Protein AF-A0A372IQG2-F1 (afdb_monomer)

Radius of gyrati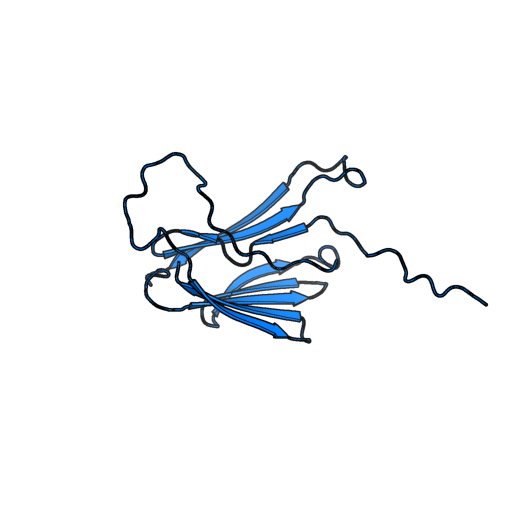on: 17.09 Å; Cα contacts (8 Å, |Δi|>4): 249; chains: 1; bounding box: 58×36×39 Å

Organism: NCBI:txid2303751

Nearest PDB structures (foldseek):
  1ajk-assembly1_A  TM=8.171E-01  e=4.434E-02  Paenibacillus macerans
  1ajk-assembly2_B  TM=8.116E-01  e=8.746E-02  Paenibacillus macerans
  8ep4-assembly3_C  TM=6.345E-01  e=3.742E-02  Phocaeicola plebeius DSM 17135
  3axd-assembly2_B  TM=8.005E-01  e=1.540E-01  Fibrobacter succinogenes subsp. succinogenes S85
  8ew1-assembly3_C  TM=6.092E-01  e=6.974E-02  Phocaeicola plebeius DSM 17135

Secondary structure (DSSP, 8-state):
----PPPPPP---EEEES---BTTTEEEEEEEE---SSSTTSPPEEEEEEEE-SS-TTSS-EEEEEEE-SSEEEEEETTEEEEEEE-TTSS-S-----------S------GGGS--EEEEEEEETTTEEEEEEE-

Sequence (136 aa):
MDEHRDPAPIEDYFEIDVSEVRYSSYDHIGLQEYPSNAHSSVKHTGMGWGATFIDNLSAGFHDYGMLWTPTELIFEIDGEPVAAAVTNNTVIAPANVMFSSALIYPGVLEHSEGHDMVVESLRALLSNKVWIRRIG

Foldseek 3Di:
DDPPDDPDFDDLQKDWCLWDDDFFFKTKTKIWHPADPVRPVDHIDMDIDIDGDPDGLQPAKKKWKWQDDLQKIWTDINPHTDDMDGCNNNPPTDDDDDDDDDDPDPDDDPDPSRPDKDWPDWDQDPSRMIMTIIHD

InterPro domains:
  IPR000757 Beta-glucanase-like, N-terminal domain [PF00722] (15-108)
  IPR013320 Concanavalin A-like lectin/glucanase domain superfamily [SSF49899] (15-89)

pLDDT: mean 86.05, std 12.53, range [43.19, 97.44]

Mean predicted aligned error: 6.91 Å

Structure (mmCIF, N/CA/C/O backbone):
data_AF-A0A372IQG2-F1
#
_entry.id   AF-A0A372IQG2-F1
#
loop_
_atom_site.group_PDB
_atom_site.id
_atom_site.type_symbol
_atom_site.label_atom_id
_atom_site.label_alt_id
_atom_site.label_comp_id
_atom_site.label_asym_id
_atom_site.label_entity_id
_atom_site.label_seq_id
_atom_site.pdbx_PDB_ins_code
_atom_site.Cartn_x
_atom_site.Cartn_y
_atom_site.Cartn_z
_atom_site.occupancy
_atom_site.B_iso_or_equiv
_atom_site.auth_seq_id
_atom_site.auth_comp_id
_atom_site.auth_asym_id
_atom_site.auth_atom_id
_atom_site.pdbx_PDB_model_num
ATOM 1 N N . MET A 1 1 ? -41.369 -9.818 16.051 1.00 43.19 1 MET A N 1
ATOM 2 C CA . MET A 1 1 ? -40.391 -9.810 14.950 1.00 43.19 1 MET A CA 1
ATOM 3 C C . MET A 1 1 ? -39.279 -8.915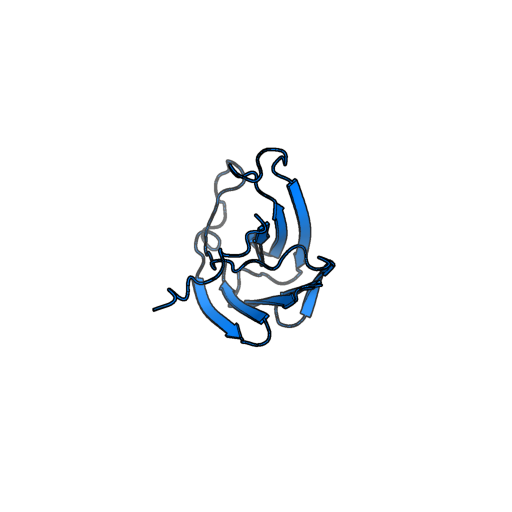 15.431 1.00 43.19 1 MET A C 1
ATOM 5 O O . MET A 1 1 ? -39.527 -7.733 15.614 1.00 43.19 1 MET A O 1
ATOM 9 N N . ASP A 1 2 ? -38.162 -9.517 15.814 1.00 47.88 2 ASP A N 1
ATOM 10 C CA . ASP A 1 2 ? -36.978 -8.795 16.270 1.00 47.88 2 ASP A CA 1
ATOM 11 C C . ASP A 1 2 ? -36.233 -8.366 15.001 1.00 47.88 2 ASP A C 1
ATOM 13 O O . ASP A 1 2 ? -35.892 -9.221 14.180 1.00 47.88 2 ASP A O 1
ATOM 17 N N . GLU A 1 3 ? -36.104 -7.060 14.759 1.00 53.62 3 GLU A N 1
ATOM 18 C CA . GLU A 1 3 ? -35.278 -6.559 13.660 1.00 53.62 3 GLU A CA 1
ATOM 19 C C . GLU A 1 3 ? -33.834 -6.941 13.981 1.00 53.62 3 GLU A C 1
ATOM 21 O O . GLU A 1 3 ? -33.227 -6.378 14.892 1.00 53.62 3 GLU A O 1
ATOM 26 N N . HIS A 1 4 ? -33.287 -7.906 13.242 1.00 55.84 4 HIS A N 1
ATOM 27 C CA . HIS A 1 4 ? -31.858 -8.180 13.234 1.00 55.84 4 HIS A CA 1
ATOM 28 C C . HIS A 1 4 ? -31.170 -6.959 12.612 1.00 55.84 4 HIS A C 1
ATOM 30 O O . HIS A 1 4 ? -30.985 -6.878 11.401 1.00 55.84 4 HIS A O 1
ATOM 36 N N . ARG A 1 5 ? -30.920 -5.936 13.433 1.00 56.09 5 ARG A N 1
ATOM 37 C CA . ARG A 1 5 ? -30.050 -4.827 13.066 1.00 56.09 5 ARG A CA 1
ATOM 38 C C . ARG A 1 5 ? -28.637 -5.352 13.171 1.00 56.09 5 ARG A C 1
ATOM 40 O O . ARG A 1 5 ? -28.206 -5.726 14.263 1.00 56.09 5 ARG A O 1
ATOM 47 N N . ASP A 1 6 ? -27.950 -5.382 12.039 1.00 59.97 6 ASP A N 1
ATOM 48 C CA . ASP A 1 6 ? -26.512 -5.588 12.033 1.00 59.97 6 ASP A CA 1
ATOM 49 C C . ASP A 1 6 ? -25.877 -4.580 13.006 1.00 59.97 6 ASP A C 1
ATOM 51 O O . ASP A 1 6 ? -26.316 -3.420 13.068 1.00 59.97 6 ASP A O 1
ATOM 55 N N . PRO A 1 7 ? -24.900 -5.006 13.826 1.00 61.34 7 PRO A N 1
ATOM 56 C CA . PRO A 1 7 ? -24.174 -4.077 14.673 1.00 61.34 7 PRO A CA 1
ATOM 57 C C . PRO A 1 7 ? -23.578 -2.967 13.805 1.00 61.34 7 PRO A C 1
ATOM 59 O O . PRO A 1 7 ? -23.207 -3.196 12.651 1.00 61.34 7 PRO A O 1
ATOM 62 N N . ALA A 1 8 ? -23.501 -1.758 14.365 1.00 61.12 8 ALA A N 1
ATOM 63 C CA . ALA A 1 8 ? -22.843 -0.648 13.690 1.00 61.12 8 ALA A CA 1
ATOM 64 C C . ALA A 1 8 ? -21.437 -1.088 13.231 1.00 61.12 8 ALA A C 1
ATOM 66 O O . ALA A 1 8 ? -20.763 -1.797 13.990 1.00 61.12 8 ALA A O 1
ATOM 67 N N . PRO A 1 9 ? -21.002 -0.708 12.015 1.00 65.31 9 PRO A N 1
ATOM 68 C CA . PRO A 1 9 ? -19.669 -1.036 11.533 1.00 65.31 9 PRO A CA 1
ATOM 69 C C . PRO A 1 9 ? -18.610 -0.598 12.546 1.00 65.31 9 PRO A C 1
ATOM 71 O O . PRO A 1 9 ? -18.715 0.474 13.141 1.00 65.31 9 PRO A O 1
ATOM 74 N N . ILE A 1 10 ? -17.598 -1.438 12.750 1.00 75.75 10 ILE A N 1
ATOM 75 C CA . ILE A 1 10 ? -16.392 -1.031 13.472 1.00 75.75 10 ILE A CA 1
ATOM 76 C C . ILE A 1 10 ? -15.690 0.009 12.591 1.00 75.75 10 ILE A C 1
ATOM 78 O O . ILE A 1 10 ? -15.464 -0.264 11.415 1.00 75.75 10 ILE A O 1
ATOM 82 N N . GLU A 1 11 ? -15.371 1.176 13.147 1.00 83.81 11 GLU A N 1
ATOM 83 C CA . GLU A 1 11 ? -14.595 2.237 12.492 1.00 83.81 11 GLU A CA 1
ATOM 84 C C . GLU A 1 11 ? -13.277 2.427 13.252 1.00 83.81 11 GLU A C 1
ATOM 86 O O . GLU A 1 11 ? -13.288 2.501 14.483 1.00 83.81 11 GLU A O 1
ATOM 91 N N . ASP A 1 12 ? -12.155 2.505 12.533 1.00 88.25 12 ASP A N 1
ATOM 92 C CA . ASP A 1 12 ? -10.819 2.721 13.109 1.00 88.25 12 ASP A CA 1
ATOM 93 C C . ASP A 1 12 ? -10.081 3.951 12.542 1.00 88.25 12 ASP A C 1
ATOM 95 O O . ASP A 1 12 ? -9.064 4.354 13.093 1.00 88.25 12 ASP A O 1
ATOM 99 N N . TYR A 1 13 ? -10.636 4.601 11.511 1.00 91.44 13 TYR A N 1
ATOM 100 C CA . TYR A 1 13 ? -10.132 5.839 10.892 1.00 91.44 13 TYR A CA 1
ATOM 101 C C . TYR A 1 13 ? -8.720 5.746 10.296 1.00 91.4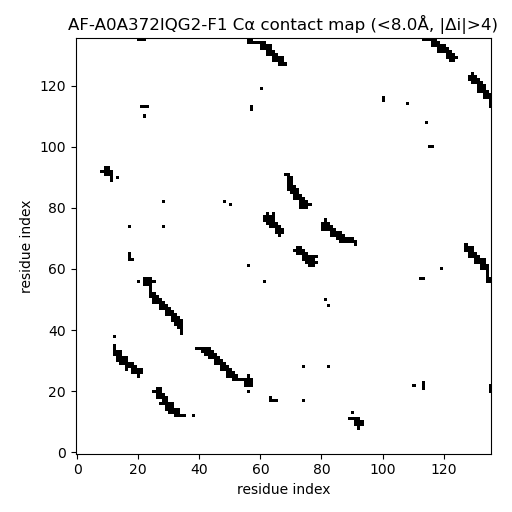4 13 TYR A C 1
ATOM 103 O O . TYR A 1 13 ? -8.068 6.781 10.110 1.00 91.44 13 TYR A O 1
ATOM 111 N N . PHE A 1 14 ? -8.266 4.535 9.962 1.00 93.88 14 PHE A N 1
ATOM 112 C 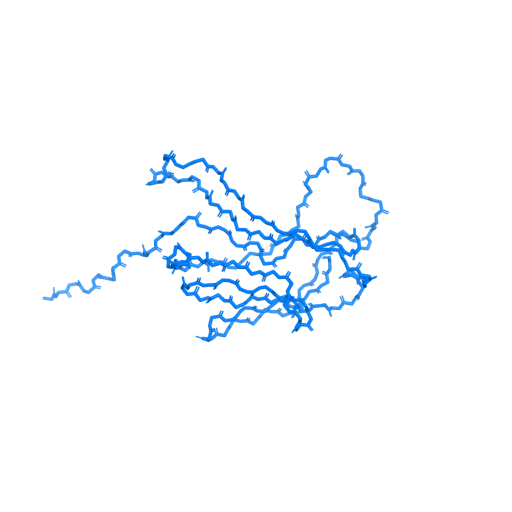CA . PHE A 1 14 ? -6.978 4.332 9.309 1.00 93.88 14 PHE A CA 1
ATOM 113 C C . PHE A 1 14 ? -7.081 4.291 7.781 1.00 93.88 14 PHE A C 1
ATOM 115 O O . PHE A 1 14 ? -8.021 3.746 7.204 1.00 93.88 14 PHE A O 1
ATOM 122 N N . GLU A 1 15 ? -6.051 4.821 7.131 1.00 94.94 15 GLU A N 1
ATOM 123 C CA . GLU A 1 15 ? -5.705 4.571 5.735 1.00 94.94 15 GLU A CA 1
ATOM 124 C C . GLU A 1 15 ? -4.394 3.784 5.700 1.00 94.94 15 GLU A C 1
ATOM 126 O O . GLU A 1 15 ? -3.450 4.090 6.434 1.00 94.94 15 GLU A O 1
ATOM 131 N N . ILE A 1 16 ? -4.362 2.733 4.880 1.00 96.56 16 ILE A N 1
ATOM 132 C CA . ILE A 1 16 ? -3.184 1.892 4.694 1.00 96.56 16 ILE A CA 1
ATOM 133 C C . ILE A 1 16 ? -2.670 2.098 3.273 1.00 96.56 16 ILE A C 1
ATOM 135 O O . ILE A 1 16 ? -3.282 1.632 2.307 1.00 96.56 16 ILE A O 1
ATOM 139 N N . ASP A 1 17 ? -1.511 2.731 3.164 1.00 96.00 17 ASP A N 1
ATOM 140 C CA . ASP A 1 17 ? -0.806 2.920 1.907 1.00 96.00 17 ASP A CA 1
ATOM 141 C C . ASP A 1 17 ? 0.031 1.665 1.641 1.00 96.00 17 ASP A C 1
ATOM 143 O O . ASP A 1 17 ? 1.169 1.543 2.099 1.00 96.00 17 ASP A O 1
ATOM 147 N N . VAL A 1 18 ? -0.550 0.688 0.932 1.00 96.56 18 VAL A N 1
ATOM 148 C CA . VAL A 1 18 ? 0.160 -0.555 0.557 1.00 96.56 18 VAL A CA 1
ATOM 149 C C . VAL A 1 18 ? 1.403 -0.240 -0.276 1.00 96.56 18 VAL A C 1
ATOM 151 O O . VAL A 1 18 ? 2.403 -0.942 -0.164 1.00 96.56 18 VAL A O 1
ATOM 154 N N . SER A 1 19 ? 1.315 0.785 -1.127 1.00 94.88 19 SER A N 1
ATOM 155 C CA . SER A 1 19 ? 2.389 1.232 -2.006 1.00 94.88 19 SER A CA 1
ATOM 156 C C . SER A 1 19 ? 2.067 2.608 -2.604 1.00 94.88 19 SER A C 1
ATOM 158 O O . SER A 1 19 ? 0.989 2.811 -3.165 1.00 94.88 19 SER A O 1
ATOM 160 N N . GLU A 1 20 ? 3.040 3.511 -2.563 1.00 93.25 20 GLU A N 1
ATOM 161 C CA . GLU A 1 20 ? 3.074 4.834 -3.190 1.00 93.25 20 GLU A CA 1
ATOM 162 C C . GLU A 1 20 ? 4.371 4.977 -4.009 1.00 93.25 20 GLU A C 1
ATOM 164 O O . GLU A 1 20 ? 5.268 5.775 -3.705 1.00 93.25 20 GLU A O 1
ATOM 169 N N . VAL A 1 21 ? 4.485 4.159 -5.058 1.00 92.19 21 VAL A N 1
ATOM 170 C CA . VAL A 1 21 ? 5.653 4.162 -5.952 1.00 92.19 21 VAL A CA 1
ATOM 171 C C . VAL A 1 21 ? 5.865 5.520 -6.607 1.00 92.19 21 VAL A C 1
ATOM 173 O O . VAL A 1 21 ? 4.941 6.189 -7.074 1.00 92.19 21 VAL A O 1
ATOM 176 N N . ARG A 1 22 ? 7.136 5.903 -6.662 1.00 88.81 22 ARG A N 1
ATOM 177 C CA . ARG A 1 22 ? 7.646 7.059 -7.380 1.00 88.81 22 ARG A CA 1
ATOM 178 C C . ARG A 1 22 ? 8.681 6.577 -8.376 1.00 88.81 22 ARG A C 1
ATOM 180 O O . ARG A 1 22 ? 9.594 5.822 -8.024 1.00 88.81 22 ARG A O 1
ATOM 187 N N . TYR A 1 23 ? 8.562 7.087 -9.597 1.00 87.19 23 TYR A N 1
ATOM 188 C CA . TYR A 1 23 ? 9.494 6.771 -10.663 1.00 87.19 23 TYR A CA 1
ATOM 189 C C . TYR A 1 23 ? 10.955 6.990 -10.210 1.00 87.19 23 TYR A C 1
ATOM 191 O O . TYR A 1 23 ? 11.286 8.024 -9.628 1.00 87.19 23 TYR A O 1
ATOM 199 N N . SER A 1 24 ? 11.887 6.078 -10.477 1.00 89.69 24 SER A N 1
ATOM 200 C CA . SER A 1 24 ? 11.693 4.748 -11.087 1.00 89.69 24 SER A CA 1
ATOM 201 C C . SER A 1 24 ? 11.713 3.610 -10.073 1.00 89.69 24 SER A C 1
ATOM 203 O O . SER A 1 24 ? 11.321 2.504 -10.410 1.00 89.69 24 SER A O 1
ATOM 205 N N . SER A 1 25 ? 12.218 3.828 -8.860 1.00 93.12 25 SER A N 1
ATOM 206 C CA . SER A 1 25 ? 12.608 2.722 -7.977 1.00 93.12 25 SER A CA 1
ATOM 207 C C . SER A 1 25 ? 12.351 2.974 -6.498 1.00 93.12 25 SER A C 1
ATOM 209 O O . SER A 1 25 ? 12.902 2.280 -5.645 1.00 93.12 25 SER A O 1
ATOM 211 N N . TYR A 1 26 ? 11.554 3.984 -6.164 1.00 93.31 26 TYR A N 1
ATOM 212 C CA . TYR A 1 26 ? 11.223 4.282 -4.779 1.00 93.31 26 TYR A CA 1
ATOM 213 C C . TYR A 1 26 ? 9.778 3.906 -4.498 1.00 93.31 26 TYR A C 1
ATOM 215 O O . TYR A 1 26 ? 8.898 4.280 -5.263 1.00 93.31 26 TYR A O 1
ATOM 223 N N . ASP A 1 27 ? 9.540 3.235 -3.380 1.00 94.81 27 ASP A N 1
ATOM 224 C CA . ASP A 1 27 ? 8.205 3.034 -2.835 1.00 94.81 27 ASP A CA 1
ATOM 225 C C . ASP A 1 27 ? 8.094 3.669 -1.446 1.00 94.81 27 ASP A C 1
ATOM 227 O O . ASP A 1 27 ? 9.048 3.658 -0.656 1.00 94.81 27 ASP A O 1
ATOM 231 N N . HIS A 1 28 ? 6.926 4.235 -1.160 1.00 95.38 28 HIS A N 1
ATOM 232 C CA . HIS A 1 28 ? 6.546 4.681 0.171 1.00 95.38 28 HIS A CA 1
ATOM 233 C C . HIS A 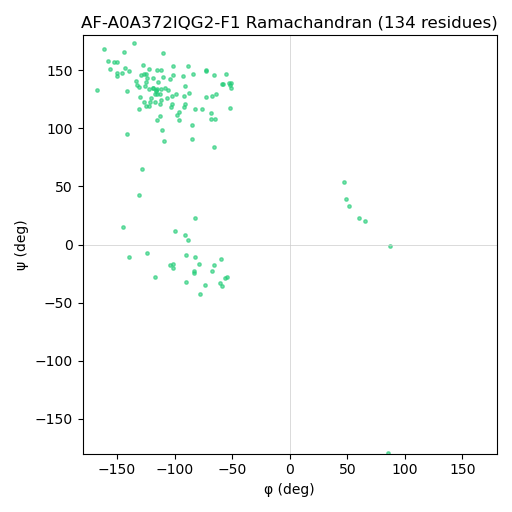1 28 ? 5.362 3.849 0.657 1.00 95.38 28 HIS A C 1
ATOM 235 O O . HIS A 1 28 ? 4.376 3.667 -0.047 1.00 95.38 28 HIS A O 1
ATOM 241 N N . ILE A 1 29 ? 5.497 3.320 1.867 1.00 96.56 29 ILE A N 1
ATOM 242 C CA . ILE A 1 29 ? 4.502 2.474 2.523 1.00 96.56 29 ILE A CA 1
ATOM 243 C C . ILE A 1 29 ? 4.076 3.194 3.788 1.00 96.56 29 ILE A C 1
ATOM 245 O O . ILE A 1 29 ? 4.933 3.674 4.535 1.00 96.56 29 ILE A O 1
ATOM 249 N N . GLY A 1 30 ? 2.777 3.250 4.047 1.00 95.31 30 GLY A N 1
ATOM 250 C CA . GLY A 1 30 ? 2.213 4.147 5.046 1.00 95.31 30 GLY A CA 1
ATOM 251 C C . GLY A 1 30 ? 1.052 3.552 5.830 1.00 95.31 30 GLY A C 1
ATOM 252 O O . GLY A 1 30 ? 0.310 2.688 5.367 1.00 95.31 30 GLY A O 1
ATOM 253 N N . LEU A 1 31 ? 0.907 4.043 7.055 1.00 96.25 31 LEU A N 1
ATOM 254 C CA . LEU A 1 31 ? -0.287 3.913 7.873 1.00 96.25 31 LEU A CA 1
ATOM 255 C C . LEU A 1 31 ? -0.628 5.307 8.397 1.00 96.25 31 LEU A C 1
ATOM 257 O O . LEU A 1 31 ? 0.155 5.901 9.146 1.00 96.25 31 LEU A O 1
ATOM 261 N N . GLN A 1 32 ? -1.784 5.817 7.994 1.00 94.75 32 GLN A N 1
ATOM 262 C CA . GLN A 1 32 ? -2.270 7.151 8.328 1.00 94.75 32 GLN A CA 1
ATOM 263 C C . GLN A 1 32 ? -3.518 7.031 9.197 1.00 94.75 32 GLN A C 1
ATOM 265 O O . GLN A 1 32 ? -4.380 6.201 8.939 1.00 94.75 32 GLN A O 1
ATOM 270 N N . GLU A 1 33 ? -3.646 7.885 10.199 1.00 93.25 33 GLU A N 1
ATOM 271 C CA . GLU A 1 33 ? -4.833 8.018 11.037 1.00 93.25 33 GLU A CA 1
ATOM 272 C C . GLU A 1 33 ? -5.460 9.385 10.769 1.00 93.25 33 GLU A C 1
ATOM 274 O O . GLU A 1 33 ? -4.811 10.421 10.953 1.00 93.25 33 GLU A O 1
ATOM 279 N N . TYR A 1 34 ? -6.716 9.406 10.325 1.00 91.56 34 TYR A N 1
ATOM 280 C CA . TYR A 1 34 ? -7.403 10.639 9.953 1.00 91.56 34 TYR A CA 1
ATOM 281 C C . TYR A 1 34 ? -8.375 11.126 11.042 1.00 91.56 34 TYR A C 1
ATOM 283 O O . TYR A 1 34 ? -9.037 10.330 11.714 1.00 91.56 34 TYR A O 1
ATOM 291 N N . PRO A 1 35 ? -8.527 12.454 11.215 1.00 88.88 35 PRO A N 1
ATOM 292 C CA . PRO A 1 35 ? -9.610 13.002 12.021 1.00 88.88 35 PRO A CA 1
ATOM 293 C C . PRO A 1 35 ? -10.969 12.707 11.379 1.00 88.88 35 PRO A C 1
ATOM 295 O O . PRO A 1 35 ? -11.132 12.790 10.162 1.00 88.88 35 PRO A O 1
ATOM 298 N N . SER A 1 36 ? -11.985 12.481 12.208 1.00 82.31 36 SER A N 1
ATOM 299 C CA . SER A 1 36 ? -13.385 12.395 11.774 1.00 82.31 36 SER A CA 1
ATOM 300 C C . SER A 1 36 ? -14.298 13.192 12.709 1.00 82.31 36 SER A C 1
ATOM 302 O O . SER A 1 36 ? -13.864 13.663 13.760 1.00 82.31 36 SER A O 1
ATOM 304 N N . ASN A 1 37 ? -15.584 13.334 12.374 1.00 79.62 37 ASN A N 1
ATOM 305 C CA . ASN A 1 37 ? -16.549 13.989 13.271 1.00 79.62 37 ASN A CA 1
ATOM 306 C C . ASN A 1 37 ? -16.695 13.259 14.618 1.00 79.62 37 ASN A C 1
ATOM 308 O O . ASN A 1 37 ? -16.924 13.901 15.639 1.00 79.62 37 ASN A O 1
ATOM 312 N N . ALA A 1 38 ? -16.559 11.931 14.619 1.00 77.62 38 ALA A N 1
ATOM 313 C CA . ALA A 1 38 ? -16.570 11.101 15.823 1.00 77.62 38 ALA A CA 1
ATOM 314 C C . ALA A 1 38 ? -15.161 10.904 16.423 1.00 77.62 38 ALA A C 1
ATOM 316 O O . ALA A 1 38 ? -15.030 10.417 17.543 1.00 77.62 38 ALA A O 1
ATOM 317 N N . HIS A 1 39 ? -14.120 11.335 15.705 1.00 76.50 39 HIS A N 1
ATOM 318 C CA . HIS A 1 39 ? -12.707 11.167 16.035 1.00 76.50 39 HIS A CA 1
ATOM 319 C C . HIS A 1 39 ? -11.936 12.495 15.912 1.00 76.50 39 HIS A C 1
ATOM 321 O O . HIS A 1 39 ? -10.843 12.578 15.355 1.00 76.50 39 HIS A O 1
ATOM 327 N N . SER A 1 40 ? -12.538 13.586 16.394 1.00 79.50 40 SER A N 1
ATOM 328 C CA . SER A 1 40 ? -12.060 14.953 16.137 1.00 79.50 40 SER A CA 1
ATOM 329 C C . SER A 1 40 ? -10.920 15.402 17.056 1.00 79.50 40 SER A C 1
ATOM 331 O O . SER A 1 40 ? -10.345 16.470 16.858 1.00 79.50 40 SER A O 1
ATOM 333 N N . SER A 1 41 ? -10.631 14.636 18.112 1.00 81.31 41 SER A N 1
ATOM 334 C CA . SER A 1 41 ? -9.532 14.910 19.046 1.00 81.31 41 SER A CA 1
ATOM 335 C C . SER A 1 41 ? -8.167 14.493 18.504 1.00 81.31 41 SER A C 1
ATOM 337 O O . SER A 1 41 ? -7.147 14.939 19.031 1.00 81.31 41 SER A O 1
ATOM 339 N N . VAL A 1 42 ? -8.144 13.649 17.472 1.00 80.00 42 VAL A N 1
ATOM 340 C CA . VAL A 1 42 ? -6.922 13.200 16.809 1.00 80.00 42 VAL A CA 1
ATOM 341 C C . VAL A 1 42 ? -6.601 14.149 15.662 1.00 80.00 42 VAL A C 1
ATOM 343 O O . VAL A 1 42 ? -7.481 14.600 14.937 1.00 80.00 42 VAL A O 1
ATOM 346 N N . LYS A 1 43 ? -5.328 14.524 15.540 1.00 87.62 43 LYS A N 1
ATOM 347 C CA . LYS A 1 43 ? -4.819 15.218 14.351 1.00 87.62 43 LYS A CA 1
ATOM 348 C C . LYS A 1 43 ? -4.388 14.160 13.353 1.00 87.62 43 LYS A C 1
ATOM 350 O O . LYS A 1 43 ? -3.978 13.097 13.790 1.00 87.62 43 LYS A O 1
ATOM 355 N N . HIS A 1 44 ? -4.400 14.481 12.060 1.00 92.88 44 HIS A N 1
ATOM 356 C CA . HIS A 1 44 ? -3.809 13.585 11.067 1.00 92.88 44 HIS A CA 1
ATOM 357 C C . HIS A 1 44 ? -2.375 13.232 11.481 1.00 92.88 44 HIS A C 1
ATOM 359 O O . HIS A 1 44 ? -1.524 14.116 11.631 1.00 92.88 44 HIS A O 1
ATOM 365 N N . THR A 1 45 ? -2.156 11.947 11.732 1.00 91.50 45 THR A N 1
ATOM 366 C CA . THR A 1 45 ? -0.880 11.353 12.122 1.00 91.50 45 THR A CA 1
ATOM 367 C C . THR A 1 45 ? -0.561 10.213 11.179 1.00 91.50 45 THR A C 1
ATOM 369 O O . THR A 1 45 ? -1.458 9.528 10.705 1.00 91.50 45 THR A O 1
ATOM 372 N N . GLY A 1 46 ? 0.722 10.012 10.900 1.00 92.62 46 GLY A N 1
ATOM 373 C CA . GLY A 1 46 ? 1.162 8.977 9.980 1.00 92.62 46 GLY A CA 1
ATOM 374 C C . GLY A 1 46 ? 2.485 8.377 10.411 1.00 92.62 46 GLY A C 1
ATOM 375 O O . GLY A 1 46 ? 3.339 9.060 10.983 1.00 92.62 46 GLY A O 1
ATOM 376 N N . MET A 1 47 ? 2.649 7.096 10.113 1.00 94.06 47 MET A N 1
ATOM 377 C CA . MET A 1 47 ? 3.933 6.413 10.125 1.00 94.06 47 MET A CA 1
ATOM 378 C C . MET A 1 47 ? 4.162 5.774 8.761 1.00 94.06 47 MET A C 1
ATOM 380 O O . MET A 1 47 ? 3.214 5.338 8.115 1.00 94.06 47 MET A O 1
ATOM 384 N N . GLY A 1 48 ? 5.415 5.708 8.322 1.00 94.94 48 GLY A N 1
ATOM 385 C CA . GLY A 1 48 ? 5.725 5.114 7.033 1.00 94.94 48 GLY A CA 1
ATOM 386 C C . GLY A 1 48 ? 7.181 4.718 6.882 1.00 94.94 48 GLY A C 1
ATOM 387 O O . GLY A 1 48 ? 8.042 5.084 7.690 1.00 94.94 48 GLY A O 1
ATOM 388 N N . TRP A 1 49 ? 7.434 3.960 5.824 1.00 96.81 49 TRP A N 1
ATOM 389 C CA . TRP A 1 49 ? 8.740 3.468 5.420 1.00 96.81 49 TRP A CA 1
ATOM 390 C C . TRP A 1 49 ? 8.998 3.874 3.977 1.00 96.81 49 TRP A C 1
ATOM 392 O O . TRP A 1 49 ? 8.133 3.745 3.117 1.00 96.81 49 TRP A O 1
ATOM 402 N N . GLY A 1 50 ? 10.212 4.350 3.714 1.00 95.44 50 GLY A N 1
ATOM 403 C CA . GLY A 1 50 ? 10.713 4.512 2.357 1.00 95.44 50 GLY A CA 1
ATOM 404 C C . GLY A 1 50 ? 11.601 3.334 1.986 1.00 95.44 50 GLY A C 1
ATOM 405 O O . GLY A 1 50 ? 12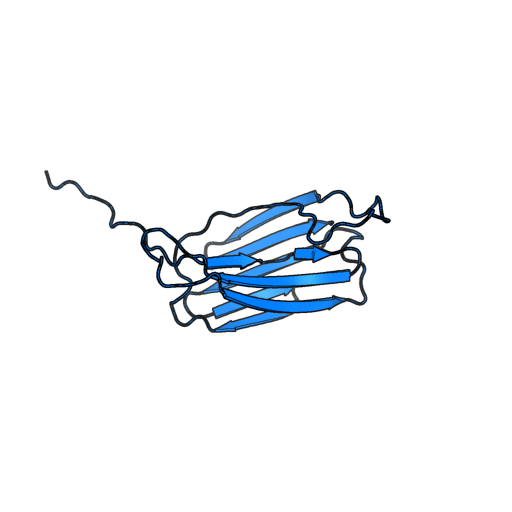.536 3.028 2.729 1.00 95.44 50 GLY A O 1
ATOM 406 N N . ALA A 1 51 ? 11.347 2.723 0.834 1.00 93.88 51 ALA A N 1
ATOM 407 C CA . ALA A 1 51 ? 12.166 1.656 0.280 1.00 93.88 51 ALA A CA 1
ATOM 408 C C . ALA A 1 51 ? 12.679 2.065 -1.107 1.00 93.88 51 ALA A C 1
ATOM 410 O O . ALA A 1 51 ? 11.902 2.395 -1.998 1.00 93.88 51 ALA A O 1
ATOM 411 N N . THR A 1 52 ? 14.000 2.063 -1.287 1.00 95.31 52 THR A N 1
ATOM 412 C CA . THR A 1 52 ? 14.635 2.301 -2.590 1.00 95.31 52 THR A CA 1
ATOM 413 C C . THR A 1 52 ? 15.185 0.990 -3.126 1.00 95.31 52 THR A C 1
ATOM 415 O O . THR A 1 52 ? 15.988 0.334 -2.461 1.00 95.31 52 THR A O 1
ATOM 418 N N . PHE A 1 53 ? 14.791 0.647 -4.345 1.00 93.06 53 PHE A N 1
ATOM 419 C CA . PHE A 1 53 ? 15.173 -0.575 -5.034 1.00 93.06 53 PHE A CA 1
ATOM 420 C C . PHE A 1 53 ? 16.270 -0.301 -6.062 1.00 93.06 53 PHE A C 1
ATOM 422 O O . PHE A 1 53 ? 16.425 0.813 -6.572 1.00 93.06 53 PHE A O 1
ATOM 429 N N . ILE A 1 54 ? 17.059 -1.337 -6.343 1.00 93.12 54 ILE A N 1
ATOM 430 C CA . ILE A 1 54 ? 17.995 -1.335 -7.475 1.00 93.12 54 ILE A CA 1
ATOM 431 C C . ILE A 1 54 ? 17.212 -1.495 -8.784 1.00 93.12 54 ILE A C 1
ATOM 433 O O . ILE A 1 54 ? 17.581 -0.902 -9.797 1.00 93.12 54 ILE A O 1
ATOM 437 N N . ASP A 1 55 ? 16.132 -2.274 -8.746 1.00 91.50 55 ASP A N 1
ATOM 438 C CA . ASP A 1 55 ? 15.258 -2.506 -9.886 1.00 91.50 55 ASP A CA 1
ATOM 439 C C . ASP A 1 55 ? 14.400 -1.277 -10.204 1.00 91.50 55 ASP A C 1
ATOM 441 O O . ASP A 1 55 ? 14.045 -0.483 -9.331 1.00 91.50 55 ASP A O 1
ATOM 445 N N . ASN A 1 56 ? 14.064 -1.131 -11.485 1.00 91.62 56 ASN A N 1
ATOM 446 C CA . ASN A 1 56 ? 13.138 -0.114 -11.964 1.00 91.62 56 ASN A CA 1
ATOM 447 C C . ASN A 1 56 ? 11.705 -0.641 -11.817 1.00 91.62 56 ASN A C 1
ATOM 449 O O . ASN A 1 56 ? 11.258 -1.427 -12.645 1.00 91.62 56 ASN A O 1
ATOM 453 N N . LEU A 1 57 ? 10.999 -0.171 -10.792 1.00 91.69 57 LEU A N 1
ATOM 454 C CA . LEU A 1 57 ? 9.601 -0.494 -10.494 1.00 91.69 57 LEU A CA 1
ATOM 455 C C . LEU A 1 57 ? 8.614 0.020 -11.555 1.00 91.69 57 LEU A C 1
ATOM 457 O O . LEU A 1 57 ? 7.482 -0.452 -11.638 1.00 91.69 57 LEU A O 1
ATOM 461 N N . SER A 1 58 ? 9.036 0.965 -12.397 1.00 89.75 58 SER A N 1
ATOM 462 C CA . SER A 1 58 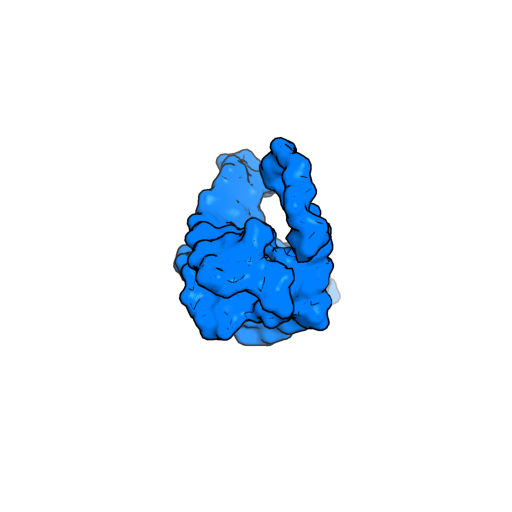? 8.267 1.411 -13.562 1.00 89.75 58 SER A CA 1
ATOM 463 C C . SER A 1 58 ? 8.564 0.571 -14.818 1.00 89.75 58 SER A C 1
ATOM 465 O O . SER A 1 58 ? 8.059 0.883 -15.896 1.00 89.75 58 SER A O 1
ATOM 467 N N . ALA A 1 59 ? 9.381 -0.489 -14.724 1.00 89.94 59 ALA A N 1
ATOM 468 C CA . ALA A 1 59 ? 9.702 -1.386 -15.833 1.00 89.94 59 ALA A CA 1
ATOM 469 C C . ALA A 1 59 ? 9.100 -2.786 -15.634 1.00 89.94 59 ALA A C 1
ATOM 471 O O . ALA A 1 59 ? 9.692 -3.666 -15.020 1.00 89.94 59 ALA A O 1
ATOM 472 N N . GLY A 1 60 ? 7.960 -3.030 -16.280 1.00 90.88 60 GLY A N 1
ATOM 473 C CA . GLY A 1 60 ? 7.235 -4.295 -16.152 1.00 90.88 60 GLY A CA 1
ATOM 474 C C . GLY A 1 60 ? 6.293 -4.307 -14.948 1.00 90.88 60 GLY A C 1
ATOM 475 O O . GLY A 1 60 ? 6.131 -3.311 -14.254 1.00 90.88 60 GLY A O 1
ATOM 476 N N . PHE A 1 61 ? 5.599 -5.429 -14.755 1.00 94.81 61 PHE A N 1
ATOM 477 C CA . PHE A 1 61 ? 4.635 -5.579 -13.666 1.00 94.81 61 PHE A CA 1
ATOM 478 C C . PHE A 1 61 ? 5.293 -6.175 -12.424 1.00 94.81 61 PHE A C 1
ATOM 480 O O . PHE A 1 61 ? 5.847 -7.278 -12.500 1.00 94.81 61 PHE A O 1
ATOM 487 N N . HIS A 1 62 ? 5.105 -5.497 -11.296 1.00 95.56 62 HIS A N 1
ATOM 488 C CA . HIS A 1 62 ? 5.535 -5.916 -9.964 1.00 95.56 62 HIS A CA 1
ATOM 489 C C . HIS A 1 62 ? 4.324 -6.248 -9.085 1.00 95.56 62 HIS A C 1
ATOM 491 O O . HIS A 1 62 ? 3.232 -5.693 -9.272 1.00 95.56 62 HIS A O 1
ATOM 497 N N . ASP A 1 63 ? 4.506 -7.178 -8.149 1.00 96.31 63 ASP A N 1
ATOM 498 C CA . ASP A 1 63 ? 3.485 -7.571 -7.175 1.00 96.31 63 ASP A CA 1
ATOM 499 C C . ASP A 1 63 ? 3.696 -6.816 -5.856 1.00 96.31 63 ASP A C 1
ATOM 501 O O . ASP A 1 63 ? 4.658 -7.065 -5.142 1.00 96.31 63 ASP A O 1
ATOM 505 N N . TYR A 1 64 ? 2.760 -5.942 -5.498 1.00 97.00 64 TYR A N 1
ATOM 506 C CA . TYR A 1 64 ? 2.721 -5.234 -4.219 1.00 97.00 64 TYR A CA 1
ATOM 507 C C . TYR A 1 64 ? 1.693 -5.912 -3.327 1.00 97.00 64 TYR A C 1
ATOM 509 O O . TYR A 1 64 ? 0.521 -6.042 -3.698 1.00 97.00 64 TYR A O 1
ATOM 517 N N . GLY A 1 65 ? 2.126 -6.390 -2.171 1.00 96.00 65 GLY A N 1
ATOM 518 C CA . GLY A 1 65 ? 1.318 -7.214 -1.292 1.00 96.00 65 GLY A CA 1
ATOM 519 C C . GLY A 1 65 ? 1.266 -6.690 0.130 1.00 96.00 65 GLY A C 1
ATOM 520 O O . GLY A 1 65 ? 2.173 -6.019 0.618 1.00 96.00 65 GLY A O 1
ATOM 521 N N . MET A 1 66 ? 0.186 -7.051 0.811 1.00 96.12 66 MET A N 1
ATOM 522 C CA . MET A 1 66 ? 0.053 -6.871 2.243 1.00 96.12 66 MET A CA 1
ATOM 523 C C . MET A 1 66 ? -0.661 -8.071 2.863 1.00 96.12 66 MET A C 1
ATOM 525 O O . MET A 1 66 ? -1.732 -8.490 2.411 1.00 96.12 66 MET A O 1
ATOM 529 N N . LEU A 1 67 ? -0.093 -8.590 3.946 1.00 95.81 67 LEU A N 1
ATOM 530 C CA . LEU A 1 67 ? -0.813 -9.380 4.933 1.00 95.81 67 LEU A CA 1
ATOM 531 C C . LEU A 1 67 ? -1.337 -8.439 6.019 1.00 95.81 67 LEU A C 1
ATOM 533 O O . LEU A 1 67 ? -0.551 -7.779 6.695 1.00 95.81 67 LEU A O 1
ATOM 537 N N . TRP A 1 68 ? -2.654 -8.422 6.205 1.00 95.50 68 TRP A N 1
ATOM 538 C CA . TRP A 1 68 ? -3.325 -7.621 7.222 1.00 95.50 68 TRP A CA 1
ATOM 539 C C . TRP A 1 68 ? -4.007 -8.521 8.242 1.00 95.50 68 TRP A C 1
ATOM 541 O O . TRP A 1 68 ? -5.030 -9.141 7.994 1.00 95.50 68 TRP A O 1
ATOM 551 N N . THR A 1 69 ? -3.456 -8.607 9.439 1.00 94.00 69 THR A N 1
ATOM 552 C CA . THR A 1 69 ? -4.103 -9.296 10.558 1.00 94.00 69 THR A CA 1
ATOM 553 C C . THR A 1 69 ? -4.556 -8.274 11.594 1.00 94.00 69 THR A C 1
ATOM 555 O O . THR A 1 69 ? -4.062 -7.145 11.587 1.00 94.00 69 THR A O 1
ATOM 558 N N . PRO A 1 70 ? -5.438 -8.647 12.539 1.00 91.69 70 PRO A N 1
ATOM 559 C CA . PRO A 1 70 ? -5.783 -7.746 13.632 1.00 91.69 70 PRO A CA 1
ATOM 560 C C . PRO A 1 70 ? -4.562 -7.236 14.407 1.00 91.69 70 PRO A C 1
ATOM 562 O O . PRO A 1 70 ? -4.607 -6.148 14.963 1.00 91.69 70 PRO A O 1
ATOM 565 N N . THR A 1 71 ? -3.465 -7.995 14.459 1.00 95.75 71 THR A N 1
ATOM 566 C CA . THR A 1 71 ? -2.288 -7.650 15.265 1.00 95.75 71 THR A CA 1
ATOM 567 C C . THR A 1 71 ? -1.136 -7.058 14.471 1.00 95.75 71 THR A C 1
ATOM 569 O O . THR A 1 71 ? -0.272 -6.432 15.081 1.00 95.75 71 THR A O 1
ATOM 572 N N . GLU A 1 72 ? -1.085 -7.274 13.157 1.00 95.88 72 GLU A N 1
ATOM 573 C CA . GLU A 1 72 ? 0.095 -6.999 12.336 1.00 95.88 72 GLU A CA 1
ATOM 574 C C . GLU A 1 72 ? -0.270 -6.627 10.897 1.00 95.88 72 GLU A C 1
ATOM 576 O O . GLU A 1 72 ? -1.177 -7.215 10.304 1.00 95.88 72 GLU A O 1
ATOM 581 N N . LEU A 1 73 ? 0.517 -5.718 10.326 1.00 96.69 73 LEU A N 1
ATOM 582 C CA . LEU A 1 73 ? 0.609 -5.456 8.893 1.00 96.69 73 LEU A CA 1
ATOM 583 C C . LEU A 1 73 ? 1.998 -5.888 8.423 1.00 96.69 73 LEU A C 1
ATOM 585 O O . LEU A 1 73 ? 2.995 -5.491 9.026 1.00 96.69 73 LEU A O 1
ATOM 589 N N . ILE A 1 74 ? 2.074 -6.682 7.358 1.00 96.81 74 ILE A N 1
ATOM 590 C CA . ILE A 1 74 ? 3.335 -7.056 6.707 1.00 96.81 74 ILE A CA 1
ATOM 591 C C . ILE A 1 74 ? 3.206 -6.719 5.233 1.00 96.81 74 ILE A C 1
ATOM 593 O O . ILE A 1 74 ? 2.296 -7.217 4.574 1.00 96.81 74 ILE A O 1
ATOM 597 N N . PHE A 1 75 ? 4.115 -5.894 4.735 1.00 97.44 75 PHE A N 1
ATOM 598 C CA . PHE A 1 75 ? 4.137 -5.418 3.360 1.00 97.44 75 PHE A CA 1
ATOM 599 C C . PHE A 1 75 ? 5.220 -6.145 2.584 1.00 97.44 75 PHE A C 1
ATOM 601 O O . PHE A 1 75 ? 6.305 -6.399 3.114 1.00 97.44 75 PHE A O 1
ATOM 608 N N . GLU A 1 76 ? 4.935 -6.452 1.330 1.00 96.06 76 GLU A N 1
ATOM 609 C CA . GLU A 1 76 ? 5.840 -7.174 0.451 1.00 96.06 76 GLU A CA 1
ATOM 610 C C . GLU A 1 76 ? 5.832 -6.607 -0.964 1.00 96.06 76 GLU A C 1
ATOM 612 O O . GLU A 1 76 ? 4.821 -6.084 -1.434 1.00 96.06 76 GLU A O 1
ATOM 617 N N . ILE A 1 77 ? 6.974 -6.724 -1.636 1.00 95.94 77 ILE A N 1
ATOM 618 C CA . ILE A 1 77 ? 7.139 -6.391 -3.050 1.00 95.94 77 ILE A CA 1
ATOM 619 C C . ILE A 1 77 ? 7.823 -7.583 -3.715 1.00 95.94 77 ILE A C 1
ATOM 621 O O . ILE A 1 77 ? 8.834 -8.078 -3.222 1.00 95.94 77 ILE A O 1
ATOM 625 N N . ASP A 1 78 ? 7.221 -8.090 -4.788 1.00 94.94 78 ASP A N 1
ATOM 626 C CA . ASP A 1 78 ? 7.643 -9.282 -5.534 1.00 94.94 78 ASP A CA 1
ATOM 627 C C . ASP A 1 78 ? 7.868 -10.534 -4.665 1.00 94.94 78 ASP A C 1
ATOM 629 O O . ASP A 1 78 ? 8.697 -11.393 -4.964 1.00 94.94 78 ASP A O 1
ATOM 633 N N . GLY A 1 79 ? 7.078 -10.668 -3.595 1.00 93.06 79 GLY A N 1
ATOM 634 C CA . GLY A 1 79 ? 7.134 -11.799 -2.666 1.00 93.06 79 GLY A CA 1
ATOM 635 C C . GLY A 1 79 ? 8.135 -11.641 -1.518 1.00 93.06 79 GLY A C 1
ATOM 636 O O . GLY A 1 79 ? 8.219 -12.528 -0.668 1.00 93.06 79 GLY A O 1
ATOM 637 N N . GLU A 1 80 ? 8.879 -10.532 -1.468 1.00 94.19 80 GLU A N 1
ATOM 638 C CA . GLU A 1 80 ? 9.855 -10.248 -0.416 1.00 94.19 80 GLU A CA 1
ATOM 639 C C . GLU A 1 80 ? 9.286 -9.238 0.597 1.00 94.19 80 GLU A C 1
ATOM 641 O O . GLU A 1 80 ? 8.823 -8.168 0.194 1.00 94.19 80 GLU A O 1
ATOM 646 N N . PRO A 1 81 ? 9.314 -9.519 1.916 1.00 95.50 81 PRO A N 1
ATOM 647 C CA . PRO A 1 81 ? 8.872 -8.566 2.933 1.00 95.50 81 PRO A CA 1
ATOM 648 C C . PRO A 1 81 ? 9.749 -7.307 2.968 1.00 95.50 81 PRO A C 1
ATOM 650 O O . PRO A 1 81 ? 10.970 -7.396 3.099 1.00 95.50 81 PRO A O 1
ATOM 653 N N . VAL A 1 82 ? 9.123 -6.130 2.932 1.00 96.69 82 VAL A N 1
ATOM 654 C CA . VAL A 1 82 ? 9.814 -4.826 2.877 1.00 96.69 82 VAL A CA 1
ATOM 655 C C . VAL A 1 82 ? 9.552 -3.944 4.098 1.00 96.69 82 VAL A C 1
ATOM 657 O O . VAL A 1 82 ? 10.405 -3.139 4.470 1.00 96.69 82 VAL A O 1
ATOM 660 N N . ALA A 1 83 ? 8.402 -4.106 4.755 1.00 96.56 83 ALA A N 1
ATOM 661 C CA . ALA A 1 83 ? 8.040 -3.373 5.965 1.00 96.56 83 ALA A CA 1
ATOM 662 C C . ALA A 1 83 ? 7.062 -4.182 6.825 1.00 96.56 83 ALA A C 1
ATOM 664 O O . ALA A 1 83 ? 6.353 -5.059 6.327 1.00 96.56 83 ALA A O 1
ATOM 665 N N . ALA A 1 84 ? 7.006 -3.877 8.122 1.00 96.12 84 ALA A N 1
ATOM 666 C CA . ALA A 1 84 ? 6.027 -4.464 9.028 1.00 96.12 84 ALA A CA 1
ATOM 667 C C . ALA A 1 84 ? 5.664 -3.514 10.176 1.00 96.12 84 ALA A C 1
ATOM 669 O O . ALA A 1 84 ? 6.508 -2.759 10.667 1.00 96.12 84 ALA A O 1
ATOM 670 N N . ALA A 1 85 ? 4.415 -3.603 10.632 1.00 95.56 85 ALA A N 1
ATOM 671 C CA . ALA A 1 85 ? 3.869 -2.844 11.749 1.00 95.56 85 ALA A CA 1
ATOM 672 C C . ALA A 1 85 ? 3.107 -3.775 12.695 1.00 95.56 85 ALA A C 1
ATOM 674 O O . ALA A 1 85 ? 2.318 -4.601 12.244 1.00 95.56 85 ALA A O 1
ATOM 675 N N . VAL A 1 86 ? 3.282 -3.605 14.005 1.00 95.88 86 VAL A N 1
ATOM 676 C CA . VAL A 1 86 ? 2.411 -4.242 15.002 1.00 95.88 86 VAL A CA 1
ATOM 677 C C . VAL A 1 86 ? 1.285 -3.263 15.322 1.00 95.88 86 VAL A C 1
ATOM 679 O O . VAL A 1 86 ? 1.542 -2.169 15.818 1.00 95.88 86 VAL A O 1
ATOM 682 N N . THR A 1 87 ? 0.045 -3.652 15.042 1.00 93.38 87 THR A N 1
ATOM 683 C CA . THR A 1 87 ? -1.152 -2.810 15.187 1.00 93.38 87 THR A CA 1
ATOM 684 C C . THR A 1 87 ? -1.988 -3.161 16.414 1.00 93.38 87 THR A C 1
ATOM 686 O O . THR A 1 87 ? -2.785 -2.341 16.854 1.00 93.38 87 THR A O 1
ATOM 689 N N . ASN A 1 88 ? -1.810 -4.347 17.005 1.00 92.88 88 ASN A N 1
ATOM 690 C CA . ASN A 1 88 ? -2.437 -4.758 18.271 1.00 92.88 88 ASN A CA 1
ATOM 691 C C . ASN A 1 88 ? -3.958 -4.473 18.376 1.00 92.88 88 ASN A C 1
ATOM 693 O O . ASN A 1 88 ? -4.427 -3.866 19.336 1.00 92.88 88 ASN A O 1
ATOM 697 N N . ASN A 1 89 ? -4.730 -4.941 17.395 1.00 93.44 89 ASN A N 1
ATOM 698 C CA . ASN A 1 89 ? -6.186 -4.781 17.259 1.00 93.44 89 ASN A CA 1
ATOM 699 C C . ASN A 1 89 ? -6.662 -3.339 17.034 1.00 93.44 89 ASN A C 1
ATOM 701 O O . ASN A 1 89 ? -7.833 -3.045 17.262 1.00 93.44 89 ASN A O 1
ATOM 705 N N . THR A 1 90 ? -5.773 -2.454 16.580 1.00 90.75 90 THR A N 1
ATOM 706 C CA . THR A 1 90 ? -6.116 -1.047 16.315 1.00 90.75 90 THR A CA 1
ATOM 707 C C . THR A 1 90 ? -6.598 -0.830 14.879 1.00 90.75 90 THR A C 1
ATOM 709 O O . THR A 1 90 ? -7.471 -0.004 14.668 1.00 90.75 90 THR A O 1
ATOM 712 N N . VAL A 1 91 ? -6.081 -1.599 13.912 1.00 93.38 91 VAL A N 1
ATOM 713 C CA . VAL A 1 91 ? -6.443 -1.506 12.484 1.00 93.38 91 VAL A CA 1
ATOM 714 C C . VAL A 1 91 ? -7.259 -2.746 12.112 1.00 93.38 91 VAL A C 1
ATOM 716 O O . VAL A 1 91 ? -6.697 -3.797 11.796 1.00 93.38 91 VAL A O 1
ATOM 719 N N . ILE A 1 92 ? -8.578 -2.670 12.272 1.00 91.75 92 ILE A N 1
ATOM 720 C CA . ILE A 1 92 ? -9.508 -3.814 12.249 1.00 91.75 92 ILE A CA 1
ATOM 721 C C . ILE A 1 92 ? -10.821 -3.537 11.506 1.00 91.75 92 ILE A C 1
ATOM 723 O O . ILE A 1 92 ? -11.598 -4.469 11.285 1.00 91.75 92 ILE A O 1
ATOM 727 N N . ALA A 1 93 ? -11.104 -2.283 11.157 1.00 91.25 93 ALA A N 1
ATOM 728 C CA . ALA A 1 93 ? -12.304 -1.921 10.425 1.00 91.25 93 ALA A CA 1
ATOM 729 C C . ALA A 1 93 ? -12.200 -2.382 8.964 1.00 91.25 93 ALA A C 1
ATOM 731 O O . ALA A 1 93 ? -11.109 -2.405 8.400 1.00 91.25 93 ALA A O 1
ATOM 732 N N . PRO A 1 94 ? -13.316 -2.729 8.302 1.00 90.62 94 PRO A N 1
ATOM 733 C CA . PRO A 1 94 ? -13.318 -2.920 6.856 1.00 90.62 94 PRO A CA 1
ATOM 734 C C . PRO A 1 94 ? -12.851 -1.654 6.122 1.00 90.62 94 PRO A C 1
ATOM 736 O O . PRO A 1 94 ? -13.295 -0.554 6.443 1.00 90.62 94 PRO A O 1
ATOM 739 N N . ALA A 1 95 ? -12.027 -1.821 5.086 1.00 89.81 95 ALA A N 1
ATOM 740 C CA . ALA A 1 95 ? -11.531 -0.726 4.254 1.00 89.81 95 ALA A CA 1
ATOM 741 C C . ALA A 1 95 ? -11.898 -0.924 2.776 1.00 89.81 95 ALA A C 1
ATOM 743 O O . ALA A 1 95 ? -12.018 -2.050 2.286 1.00 89.81 95 ALA A O 1
ATOM 744 N N . ASN A 1 96 ? -12.048 0.187 2.054 1.00 92.31 96 ASN A N 1
ATOM 745 C CA . ASN A 1 96 ? -12.160 0.172 0.598 1.00 92.31 96 ASN A CA 1
ATOM 746 C C . ASN A 1 96 ? -10.763 0.135 -0.032 1.00 92.31 96 ASN A C 1
ATOM 748 O O . ASN A 1 96 ? -9.835 0.752 0.480 1.00 92.31 96 ASN A O 1
ATOM 752 N N . VAL A 1 97 ? -10.627 -0.536 -1.177 1.00 92.94 97 VAL A N 1
ATOM 753 C CA . VAL A 1 97 ? -9.399 -0.472 -1.983 1.00 92.94 97 VAL A CA 1
ATOM 754 C C . VAL A 1 97 ? -9.487 0.719 -2.932 1.00 92.94 97 VAL A C 1
ATOM 756 O O . VAL A 1 97 ? -10.482 0.867 -3.645 1.00 92.94 97 VAL A O 1
ATOM 759 N N . MET A 1 98 ? -8.439 1.541 -2.967 1.00 94.12 98 MET A N 1
ATOM 760 C CA . MET A 1 98 ? -8.328 2.694 -3.856 1.00 94.12 98 MET A CA 1
ATOM 761 C C . MET A 1 98 ? -7.045 2.618 -4.684 1.00 94.12 98 MET A C 1
ATOM 763 O O . MET A 1 98 ? -5.986 2.257 -4.183 1.00 94.12 98 MET A O 1
ATOM 767 N N . PHE A 1 99 ? -7.154 2.996 -5.957 1.00 94.12 99 PHE A N 1
ATOM 768 C CA . PHE A 1 99 ? -6.015 3.249 -6.834 1.00 94.12 99 PHE A CA 1
ATOM 769 C C . PHE A 1 99 ? -6.035 4.719 -7.219 1.00 94.12 99 PHE A C 1
ATOM 771 O O . PHE A 1 99 ? -7.083 5.245 -7.602 1.00 94.12 99 PHE A O 1
ATOM 778 N N . SER A 1 100 ? -4.892 5.387 -7.121 1.00 91.69 100 SER A N 1
ATOM 779 C CA . SER A 1 100 ? -4.781 6.782 -7.521 1.00 91.69 100 SER A CA 1
ATOM 780 C C . SER A 1 100 ? -3.380 7.120 -8.009 1.00 91.69 100 SER A C 1
ATOM 782 O O . SER A 1 100 ? -2.409 6.448 -7.677 1.00 91.69 100 SER A O 1
ATOM 784 N N . SER A 1 101 ? -3.299 8.178 -8.806 1.00 87.94 101 SER A N 1
ATOM 785 C CA . SER A 1 101 ? -2.058 8.844 -9.186 1.00 87.94 101 SER A CA 1
ATOM 786 C C . SER A 1 101 ? -2.121 10.270 -8.646 1.00 87.94 101 SER A C 1
ATOM 788 O O . SER A 1 101 ? -3.057 11.006 -8.975 1.00 87.94 101 SER A O 1
ATOM 790 N N . ALA A 1 102 ? -1.151 10.664 -7.826 1.00 84.06 102 ALA A N 1
ATOM 791 C CA . ALA A 1 102 ? -1.128 11.974 -7.185 1.00 84.06 102 ALA A CA 1
ATOM 792 C C . ALA A 1 102 ? 0.215 12.681 -7.394 1.00 84.06 102 ALA A C 1
ATOM 794 O O . ALA A 1 102 ? 1.276 12.060 -7.405 1.00 84.06 102 ALA A O 1
ATOM 795 N N . LEU A 1 103 ? 0.167 14.009 -7.521 1.00 81.50 103 LEU A N 1
ATOM 796 C CA . LEU A 1 103 ? 1.355 14.856 -7.562 1.00 81.50 103 LEU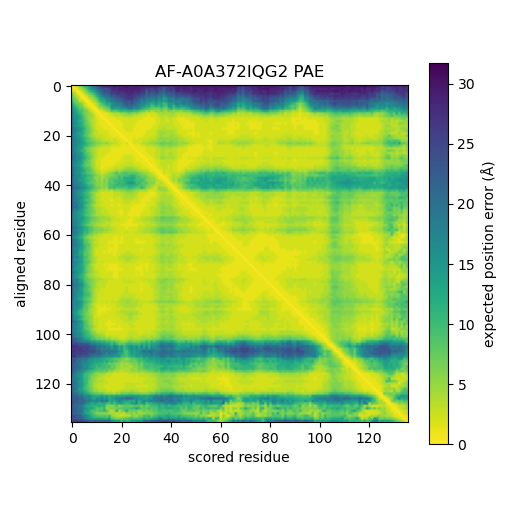 A CA 1
ATOM 797 C C . LEU A 1 103 ? 1.629 15.399 -6.154 1.00 81.50 103 LEU A C 1
ATOM 799 O O . LEU A 1 103 ? 0.906 16.270 -5.676 1.00 81.50 103 LEU A O 1
ATOM 803 N N . ILE A 1 104 ? 2.671 14.890 -5.494 1.00 70.31 104 ILE A N 1
ATOM 804 C CA . ILE A 1 104 ? 2.991 15.251 -4.098 1.00 70.31 104 ILE A CA 1
ATOM 805 C C . ILE A 1 104 ? 3.806 16.559 -4.004 1.00 70.31 104 ILE A C 1
ATOM 807 O O . ILE A 1 104 ? 3.714 17.270 -3.004 1.00 70.31 104 ILE A O 1
ATOM 811 N N . TYR A 1 105 ? 4.544 16.945 -5.054 1.00 66.06 105 TYR A N 1
ATOM 812 C CA . TYR A 1 105 ? 5.282 18.216 -5.109 1.00 66.06 105 TYR A CA 1
ATOM 813 C C . TYR A 1 105 ? 5.068 18.943 -6.443 1.00 66.06 105 TYR A C 1
ATOM 815 O O . TYR A 1 105 ? 5.066 18.293 -7.489 1.00 66.06 105 TYR A O 1
ATOM 823 N N . PRO A 1 106 ? 4.929 20.284 -6.450 1.00 52.72 106 PRO A N 1
ATOM 824 C CA . PRO A 1 106 ? 4.825 21.043 -7.690 1.00 52.72 106 PRO A CA 1
ATOM 825 C C . PRO A 1 106 ? 6.163 20.994 -8.442 1.00 52.72 106 PRO A C 1
ATOM 827 O O . PRO A 1 106 ? 7.141 21.620 -8.041 1.00 52.72 106 PRO A O 1
ATOM 830 N N . GLY A 1 107 ? 6.194 20.245 -9.541 1.00 61.56 107 GLY A N 1
ATOM 831 C CA . GLY A 1 107 ? 7.337 20.112 -10.436 1.00 61.56 107 GLY A CA 1
ATOM 832 C C . GLY A 1 107 ? 6.889 19.644 -11.818 1.00 61.56 107 GLY A C 1
ATOM 833 O O . GLY A 1 107 ? 5.798 19.096 -11.973 1.00 61.56 107 GLY A O 1
ATOM 834 N N . VAL A 1 108 ? 7.714 19.900 -12.832 1.00 62.69 108 VAL A N 1
ATOM 835 C CA . VAL A 1 108 ? 7.505 19.344 -14.174 1.00 62.69 108 VAL A CA 1
ATOM 836 C C . VAL A 1 108 ? 7.855 17.862 -14.110 1.00 62.69 108 VAL A C 1
ATOM 838 O O . VAL A 1 108 ? 8.935 17.507 -13.647 1.00 62.69 108 VAL A O 1
ATOM 841 N N . LEU A 1 109 ? 6.939 16.998 -14.543 1.00 64.12 109 LEU A N 1
ATOM 842 C CA . LEU A 1 109 ? 7.223 15.576 -14.681 1.00 64.12 109 LEU A CA 1
ATOM 843 C C . LEU A 1 109 ? 8.235 15.399 -15.829 1.00 64.12 109 LEU A C 1
ATOM 845 O O . LEU A 1 109 ? 7.919 15.702 -16.978 1.00 64.12 109 LEU A O 1
ATOM 849 N N . GLU A 1 110 ? 9.460 14.962 -15.525 1.00 69.88 110 GLU A N 1
ATOM 850 C CA . GLU A 1 110 ? 10.528 14.788 -16.529 1.00 69.88 110 GLU A CA 1
ATOM 851 C C . GLU A 1 110 ? 10.578 13.373 -17.144 1.00 69.88 110 GLU A C 1
ATOM 853 O O . GLU A 1 110 ? 11.489 13.064 -17.910 1.00 69.88 110 GLU A O 1
ATOM 858 N N . HIS A 1 111 ? 9.586 12.516 -16.867 1.00 71.88 111 HIS A N 1
ATOM 859 C CA . HIS A 1 111 ? 9.563 11.114 -17.303 1.00 71.88 111 HIS A CA 1
ATOM 860 C C . HIS A 1 111 ? 8.158 10.679 -17.723 1.00 71.88 111 HIS A C 1
ATOM 862 O O . HIS A 1 111 ? 7.362 10.254 -16.887 1.00 71.88 111 HIS A O 1
ATOM 868 N N . SER A 1 112 ? 7.869 10.755 -19.027 1.00 74.81 112 SER A N 1
ATOM 869 C CA . SER A 1 112 ? 6.566 10.370 -19.593 1.00 74.81 112 SER A CA 1
ATOM 870 C C . SER A 1 112 ? 6.145 8.939 -19.264 1.00 74.81 112 SER A C 1
ATOM 872 O O . SER A 1 112 ? 4.961 8.648 -19.145 1.00 74.81 112 SER A O 1
ATOM 874 N N . GLU A 1 113 ? 7.123 8.064 -19.076 1.00 71.25 113 GLU A N 1
ATOM 875 C CA . GLU A 1 113 ? 6.976 6.660 -18.728 1.00 71.25 113 GLU A CA 1
ATOM 876 C C . GLU A 1 113 ? 6.406 6.462 -17.315 1.00 71.25 113 GLU A C 1
ATOM 878 O O . GLU A 1 113 ? 5.811 5.426 -17.051 1.00 71.25 113 GLU A O 1
ATOM 883 N N . GLY A 1 114 ? 6.550 7.451 -16.425 1.00 72.19 114 GLY A N 1
ATOM 884 C CA . GLY A 1 114 ? 5.993 7.441 -15.067 1.00 72.19 114 GLY A CA 1
ATOM 885 C C . GLY A 1 114 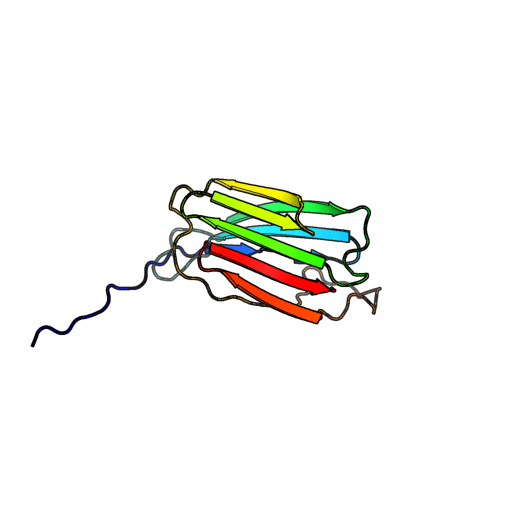? 4.694 8.238 -14.916 1.00 72.19 114 GLY A C 1
ATOM 886 O O . GLY A 1 114 ? 4.306 8.550 -13.793 1.00 72.19 114 GLY A O 1
ATOM 887 N N . HIS A 1 115 ? 4.053 8.653 -16.016 1.00 79.69 115 HIS A N 1
ATOM 888 C CA . HIS A 1 115 ? 2.822 9.458 -15.960 1.00 79.69 115 HIS A CA 1
ATOM 889 C C . HIS A 1 115 ? 1.554 8.625 -15.767 1.00 79.69 115 HIS A C 1
ATOM 891 O O . HIS A 1 115 ? 0.550 9.154 -15.292 1.00 79.69 115 HIS A O 1
ATOM 897 N N . ASP A 1 116 ? 1.604 7.348 -16.138 1.00 83.62 116 ASP A N 1
ATOM 898 C CA . ASP A 1 116 ? 0.469 6.440 -16.087 1.00 83.62 116 ASP A CA 1
ATOM 899 C C . ASP A 1 116 ? 0.722 5.320 -15.076 1.00 83.62 116 ASP A C 1
ATOM 901 O O . ASP A 1 116 ? 1.850 4.876 -14.871 1.00 83.62 116 ASP A O 1
ATOM 905 N N . MET A 1 117 ? -0.362 4.825 -14.481 1.00 89.56 117 MET A N 1
ATOM 906 C CA . MET A 1 117 ? -0.369 3.599 -13.691 1.00 89.56 117 MET A CA 1
ATOM 907 C C . MET A 1 117 ? -1.273 2.585 -14.383 1.00 89.56 117 MET A C 1
ATOM 909 O O . MET A 1 117 ? -2.418 2.894 -14.724 1.00 89.56 117 MET A O 1
ATOM 913 N N . VAL A 1 118 ? -0.786 1.356 -14.547 1.00 92.19 118 VAL A N 1
ATOM 914 C CA . VAL A 1 118 ? -1.601 0.242 -15.042 1.00 92.19 118 VAL A CA 1
ATOM 915 C C . VAL A 1 118 ? -1.625 -0.865 -14.000 1.00 92.19 118 VAL A C 1
ATOM 917 O O . VAL A 1 118 ? -0.583 -1.348 -13.566 1.00 92.19 118 VAL A O 1
ATOM 920 N N . VAL A 1 119 ? -2.829 -1.291 -13.620 1.00 94.94 119 VAL A N 1
ATOM 921 C CA . VAL A 1 119 ? -3.058 -2.428 -12.721 1.00 94.94 119 VAL A CA 1
ATOM 922 C C . VAL A 1 119 ? -3.495 -3.623 -13.561 1.00 94.94 119 VAL A C 1
ATOM 924 O O . VAL A 1 119 ? -4.532 -3.577 -14.219 1.00 94.94 119 VAL A O 1
ATOM 927 N N . GLU A 1 120 ? -2.710 -4.697 -13.539 1.00 96.94 120 GLU A N 1
ATOM 928 C CA . GLU A 1 120 ? -3.042 -5.949 -14.226 1.00 96.94 120 GLU A CA 1
ATOM 929 C C . GLU A 1 120 ? -4.070 -6.755 -13.427 1.00 96.94 120 GLU A C 1
ATOM 931 O O . GLU A 1 120 ? -5.014 -7.306 -13.993 1.00 96.94 120 GLU A O 1
ATOM 936 N N . SER A 1 121 ? -3.910 -6.827 -12.102 1.00 96.00 121 SER A N 1
ATOM 937 C CA . SER A 1 121 ? -4.858 -7.542 -11.247 1.00 96.00 121 SER A CA 1
ATOM 938 C C . SER A 1 121 ? -4.860 -7.053 -9.800 1.00 96.00 121 SER A C 1
ATOM 940 O O . SER A 1 121 ? -3.841 -6.614 -9.268 1.00 96.00 121 SER A O 1
ATOM 942 N N . LEU A 1 122 ? -6.021 -7.196 -9.156 1.00 94.69 122 LEU A N 1
ATOM 943 C CA . LEU A 1 122 ? -6.212 -7.094 -7.712 1.00 94.69 122 LEU A CA 1
ATOM 944 C C . LEU A 1 122 ? -6.703 -8.450 -7.201 1.00 94.69 122 LEU A C 1
ATOM 946 O O . LEU A 1 122 ? -7.671 -9.005 -7.725 1.00 94.69 122 LEU A O 1
ATOM 950 N N . ARG A 1 123 ? -6.055 -8.979 -6.163 1.00 93.75 123 ARG A N 1
ATOM 951 C CA . ARG A 1 123 ? -6.451 -10.223 -5.493 1.00 93.75 123 ARG A CA 1
ATOM 952 C C . ARG A 1 123 ? -6.628 -9.952 -4.005 1.00 93.75 123 ARG A C 1
ATOM 954 O O . ARG A 1 123 ? -5.666 -9.597 -3.337 1.00 93.75 123 ARG A O 1
ATOM 961 N N . ALA A 1 124 ? -7.836 -10.165 -3.491 1.00 90.12 124 ALA A N 1
ATOM 962 C CA . ALA A 1 124 ? -8.125 -10.167 -2.060 1.00 90.12 124 ALA A CA 1
ATOM 963 C C . ALA A 1 124 ? -8.494 -11.592 -1.630 1.00 90.12 124 ALA A C 1
ATOM 965 O O . ALA A 1 124 ? -9.384 -12.217 -2.210 1.00 90.12 124 ALA A O 1
ATOM 966 N N . LEU A 1 125 ? -7.776 -12.126 -0.647 1.00 85.81 125 LEU A N 1
ATOM 967 C CA . LEU A 1 125 ? -7.934 -13.491 -0.156 1.00 85.81 125 LEU A CA 1
ATOM 968 C C . LEU A 1 125 ? -8.533 -13.474 1.249 1.00 85.81 125 LEU A C 1
ATOM 970 O O . LEU A 1 125 ? -8.167 -12.641 2.073 1.00 85.81 125 LEU A O 1
ATOM 974 N N . LEU A 1 126 ? -9.381 -14.463 1.548 1.00 71.81 126 LEU A N 1
ATOM 975 C CA . LEU A 1 126 ? -10.024 -14.645 2.861 1.00 71.81 126 LEU A CA 1
ATOM 976 C C . LEU A 1 126 ? -9.027 -14.829 4.023 1.00 71.81 126 LEU A C 1
ATOM 978 O O . LEU A 1 126 ? -9.413 -14.734 5.180 1.00 71.81 126 LEU A O 1
ATOM 982 N N . SER A 1 127 ? -7.745 -15.066 3.732 1.00 64.44 127 SER A N 1
ATOM 983 C CA . SER A 1 127 ? -6.647 -15.054 4.708 1.00 64.44 127 SER A CA 1
ATOM 984 C C . SER A 1 127 ? -6.123 -13.641 5.012 1.00 64.44 127 SER A C 1
ATOM 986 O O . SER A 1 127 ? -4.955 -13.497 5.365 1.00 64.44 127 SER A O 1
ATOM 988 N N . ASN A 1 128 ? -6.941 -12.611 4.781 1.00 68.75 128 ASN A N 1
ATOM 989 C CA . ASN A 1 128 ? -6.610 -11.190 4.884 1.00 68.75 128 ASN A CA 1
ATOM 990 C C . ASN A 1 128 ? -5.316 -10.785 4.154 1.00 68.75 128 ASN A C 1
ATOM 992 O O . ASN A 1 128 ? -4.512 -9.993 4.645 1.00 68.75 128 ASN A O 1
ATOM 996 N N . LYS A 1 129 ? -5.097 -11.369 2.973 1.00 75.25 129 LYS A N 1
ATOM 997 C CA . LYS A 1 129 ? -4.004 -10.975 2.080 1.00 75.25 129 LYS A CA 1
ATOM 998 C C . LYS A 1 129 ? -4.560 -10.198 0.900 1.00 75.25 129 LYS A C 1
ATOM 1000 O O . LYS A 1 129 ? -5.510 -10.663 0.265 1.00 75.25 129 LYS A O 1
ATOM 1005 N N . VAL A 1 130 ? -3.937 -9.069 0.587 1.00 78.62 130 VAL A N 1
ATOM 1006 C CA . VAL A 1 130 ? -4.227 -8.268 -0.605 1.00 78.62 130 VAL A CA 1
ATOM 1007 C C . VAL A 1 130 ? -2.975 -8.199 -1.463 1.00 78.62 130 VAL A C 1
ATOM 1009 O O . VAL A 1 130 ? -1.887 -7.971 -0.949 1.00 78.62 130 VAL A O 1
ATOM 1012 N N . TRP A 1 131 ? -3.144 -8.401 -2.766 1.00 76.06 131 TRP A N 1
ATOM 1013 C CA . TRP A 1 131 ? -2.088 -8.271 -3.762 1.00 76.06 131 TRP A CA 1
ATOM 1014 C C . TRP A 1 131 ? -2.553 -7.415 -4.920 1.00 76.06 131 TRP A C 1
ATOM 1016 O O . TRP A 1 131 ? -3.643 -7.626 -5.461 1.00 76.06 131 TRP A O 1
ATOM 1026 N N . ILE A 1 132 ? -1.685 -6.511 -5.336 1.00 79.62 132 ILE A N 1
ATOM 1027 C CA . ILE A 1 132 ? -1.867 -5.616 -6.462 1.00 79.62 132 ILE A CA 1
ATOM 1028 C C . ILE A 1 132 ? -0.710 -5.872 -7.413 1.00 79.62 132 ILE A C 1
ATOM 1030 O O . ILE A 1 132 ? 0.444 -5.668 -7.055 1.00 79.62 132 ILE A O 1
ATOM 1034 N N . ARG A 1 133 ? -1.019 -6.296 -8.634 1.00 81.12 133 ARG A N 1
ATOM 1035 C CA . ARG A 1 133 ? -0.023 -6.397 -9.696 1.00 81.12 133 ARG A CA 1
ATOM 1036 C C . ARG A 1 133 ? -0.106 -5.155 -10.564 1.00 81.12 133 ARG A C 1
ATOM 1038 O O . ARG A 1 133 ? -1.124 -4.970 -11.237 1.00 81.12 133 ARG A O 1
ATOM 1045 N N . ARG A 1 134 ? 0.912 -4.295 -10.533 1.00 81.75 134 ARG A N 1
ATOM 1046 C CA . ARG A 1 134 ? 0.893 -3.014 -11.256 1.00 81.75 134 ARG A CA 1
ATOM 1047 C C . ARG A 1 134 ? 2.253 -2.615 -11.819 1.00 81.75 134 ARG A C 1
ATOM 1049 O O . ARG A 1 134 ? 3.278 -3.177 -11.450 1.00 81.75 134 ARG A O 1
ATOM 1056 N N . ILE A 1 135 ? 2.208 -1.642 -12.716 1.00 75.81 135 ILE A N 1
ATOM 1057 C CA . ILE A 1 135 ? 3.336 -0.853 -13.211 1.00 75.81 135 ILE A CA 1
ATOM 1058 C C . ILE A 1 135 ? 3.005 0.622 -12.967 1.00 75.81 135 ILE A C 1
ATOM 1060 O O . ILE A 1 135 ? 1.836 1.018 -13.083 1.00 75.81 135 ILE A O 1
ATOM 1064 N N . GLY A 1 136 ? 4.012 1.415 -12.611 1.00 58.09 136 GLY A N 1
ATOM 1065 C CA . GLY A 1 136 ? 3.871 2.851 -12.360 1.00 58.09 136 GLY A CA 1
ATOM 1066 C C . GLY A 1 136 ? 4.715 3.285 -11.187 1.00 58.09 136 GLY A C 1
ATOM 1067 O O . GLY A 1 136 ? 4.276 2.992 -10.050 1.00 58.09 136 GLY A O 1
#

Solvent-accessible surface area (backbone atoms only — not comparable to full-atom values): 8309 Å² total; per-residue (Å²): 136,82,80,85,67,75,75,78,80,67,80,55,53,66,46,75,39,76,66,52,56,41,77,47,29,36,35,36,33,38,42,35,39,52,53,39,94,93,41,64,90,48,66,76,46,72,53,71,48,82,46,80,53,94,57,52,51,50,66,57,77,43,40,41,27,34,42,53,46,50,47,32,40,39,30,27,50,72,86,41,80,75,51,74,46,81,44,73,62,53,62,67,40,89,78,84,91,84,86,86,86,83,84,90,65,99,68,85,86,91,50,80,77,56,73,54,74,50,74,81,47,77,48,80,43,99,83,40,32,42,37,38,31,31,28,54